Protein AF-U2Z6A3-F1 (afdb_monomer_lite)

Structure (mmCIF, N/CA/C/O backbone):
data_AF-U2Z6A3-F1
#
_entry.id   AF-U2Z6A3-F1
#
loop_
_atom_site.group_PDB
_atom_site.id
_atom_site.type_symbol
_atom_site.label_atom_id
_atom_site.label_alt_id
_atom_site.label_comp_id
_atom_site.label_asym_id
_atom_site.label_entity_id
_atom_site.label_seq_id
_atom_site.pdbx_PDB_ins_code
_atom_site.Cartn_x
_atom_site.Cartn_y
_atom_site.Cartn_z
_atom_site.occupancy
_atom_site.B_iso_or_equiv
_atom_site.auth_seq_id
_atom_site.auth_comp_id
_atom_site.auth_asym_id
_atom_site.auth_a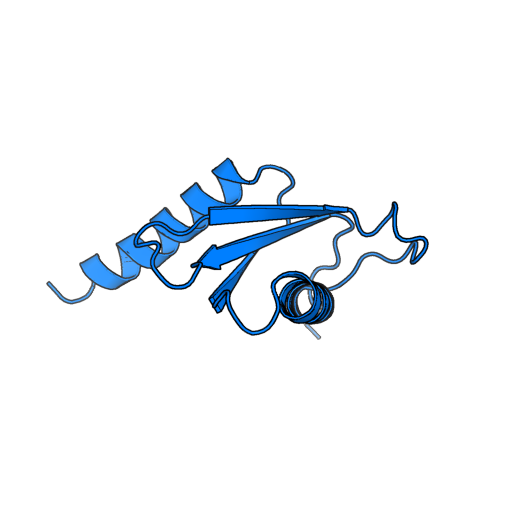tom_id
_atom_site.pdbx_PDB_model_num
ATOM 1 N N . MET A 1 1 ? 6.300 19.271 -18.610 1.00 41.22 1 MET A N 1
ATOM 2 C CA . MET A 1 1 ? 5.610 17.986 -18.382 1.00 41.22 1 MET A CA 1
ATOM 3 C C . MET A 1 1 ? 6.305 17.334 -17.200 1.00 41.22 1 MET A C 1
ATOM 5 O O . MET A 1 1 ? 7.459 16.963 -17.354 1.00 41.22 1 MET A O 1
ATOM 9 N N . LEU A 1 2 ? 5.689 17.315 -16.013 1.00 52.78 2 LEU A N 1
ATOM 10 C CA . LEU A 1 2 ? 6.167 16.443 -14.937 1.00 52.78 2 LEU A CA 1
ATOM 11 C C . LEU A 1 2 ? 5.720 15.040 -15.349 1.00 52.78 2 LEU A C 1
ATOM 13 O O . LEU A 1 2 ? 4.520 14.792 -15.393 1.00 52.78 2 LEU A O 1
ATOM 17 N N . MET A 1 3 ? 6.646 14.183 -15.771 1.00 56.44 3 MET A N 1
ATOM 18 C CA . MET A 1 3 ? 6.322 12.764 -15.888 1.00 56.44 3 MET A CA 1
ATOM 19 C C . MET A 1 3 ? 6.114 12.230 -14.474 1.00 56.44 3 MET A C 1
ATOM 21 O O . MET A 1 3 ? 6.942 12.497 -13.599 1.00 56.44 3 MET A O 1
ATOM 25 N N . ASP A 1 4 ? 5.006 11.527 -14.248 1.00 65.50 4 ASP A N 1
ATOM 26 C CA . ASP A 1 4 ? 4.810 10.787 -13.010 1.00 65.50 4 ASP A CA 1
ATOM 27 C C . ASP A 1 4 ? 5.974 9.800 -12.854 1.00 65.50 4 ASP A C 1
ATOM 29 O O . ASP A 1 4 ? 6.325 9.108 -13.815 1.00 65.50 4 ASP A O 1
ATOM 33 N N . PRO A 1 5 ? 6.635 9.766 -11.689 1.00 70.69 5 PRO A N 1
ATOM 34 C CA . PRO A 1 5 ? 7.776 8.895 -11.507 1.00 70.69 5 PRO A CA 1
ATOM 35 C C . PRO A 1 5 ? 7.301 7.438 -11.566 1.00 70.69 5 PRO A C 1
ATOM 37 O O . PRO A 1 5 ? 6.349 7.042 -10.889 1.00 70.69 5 PRO A O 1
ATOM 40 N N . ILE A 1 6 ? 7.964 6.665 -12.421 1.00 79.44 6 ILE A N 1
ATOM 41 C CA . ILE A 1 6 ? 7.659 5.266 -12.701 1.00 79.44 6 ILE A CA 1
ATOM 42 C C . ILE A 1 6 ? 8.583 4.373 -11.875 1.00 79.44 6 ILE A C 1
ATOM 44 O O . ILE A 1 6 ? 9.795 4.583 -11.822 1.00 79.44 6 ILE A O 1
ATOM 48 N N . PHE A 1 7 ? 8.008 3.378 -11.204 1.00 82.31 7 PHE A N 1
ATOM 49 C CA . PHE A 1 7 ? 8.755 2.465 -10.344 1.00 82.31 7 PHE A CA 1
ATOM 50 C C . PHE A 1 7 ? 8.328 1.024 -10.579 1.00 82.31 7 PHE A C 1
ATOM 52 O O . PHE A 1 7 ? 7.202 0.722 -10.962 1.00 82.31 7 PHE A O 1
ATOM 59 N N . THR A 1 8 ? 9.259 0.112 -10.329 1.00 84.25 8 THR A N 1
ATOM 60 C CA . THR A 1 8 ? 9.021 -1.335 -10.425 1.00 84.25 8 THR A CA 1
ATOM 61 C C . THR A 1 8 ? 8.372 -1.918 -9.170 1.00 84.25 8 THR A C 1
ATOM 63 O O . THR A 1 8 ? 7.821 -3.016 -9.208 1.00 84.25 8 THR A O 1
ATOM 66 N N . HIS A 1 9 ? 8.420 -1.175 -8.066 1.00 87.62 9 HIS A N 1
ATOM 67 C CA . HIS A 1 9 ? 7.889 -1.551 -6.763 1.00 87.62 9 HIS A CA 1
ATOM 68 C C . HIS A 1 9 ? 6.978 -0.448 -6.274 1.00 87.62 9 HIS A C 1
ATOM 70 O O . HIS A 1 9 ? 7.372 0.719 -6.276 1.00 87.62 9 HIS A O 1
ATOM 76 N N . TRP A 1 10 ? 5.808 -0.835 -5.791 1.00 91.25 10 TRP A N 1
ATOM 77 C CA . TRP A 1 10 ? 4.939 0.072 -5.064 1.00 91.25 10 TRP A CA 1
ATOM 78 C C . TRP A 1 10 ? 4.452 -0.600 -3.801 1.00 91.25 10 TRP A C 1
ATOM 80 O O . TRP A 1 10 ? 4.162 -1.793 -3.788 1.00 91.25 10 TRP A O 1
ATOM 90 N N . THR A 1 11 ? 4.330 0.193 -2.751 1.00 92.69 11 THR A N 1
ATOM 91 C CA . THR A 1 11 ? 3.715 -0.216 -1.500 1.00 92.69 11 THR A CA 1
ATOM 92 C C . THR A 1 11 ? 2.420 0.548 -1.320 1.00 92.69 11 THR A C 1
ATOM 94 O O . THR A 1 11 ? 2.425 1.777 -1.302 1.00 92.69 11 THR A O 1
ATOM 97 N N . ALA A 1 12 ? 1.311 -0.167 -1.185 1.00 92.56 12 ALA A N 1
ATOM 98 C CA . ALA A 1 12 ? 0.025 0.403 -0.825 1.00 92.56 12 ALA A CA 1
ATOM 99 C C . ALA A 1 12 ? -0.146 0.434 0.683 1.00 92.56 12 ALA A C 1
ATOM 101 O O . ALA A 1 12 ? -0.017 -0.598 1.333 1.00 92.56 12 ALA A O 1
ATOM 102 N N . VAL A 1 13 ? -0.529 1.595 1.202 1.00 92.88 13 VAL A N 1
ATOM 103 C CA . VAL A 1 13 ? -1.063 1.756 2.549 1.00 92.88 13 VAL A CA 1
ATOM 104 C C . VAL A 1 13 ? -2.581 1.736 2.453 1.00 92.88 13 VAL A C 1
ATOM 106 O O . VAL A 1 13 ? -3.181 2.506 1.698 1.00 92.88 13 VAL A O 1
ATOM 109 N N . TYR A 1 14 ? -3.213 0.848 3.204 1.00 91.62 14 TYR A N 1
ATOM 110 C CA . TYR A 1 14 ? -4.654 0.653 3.187 1.00 91.62 14 TYR A CA 1
ATOM 111 C C . TYR A 1 14 ? -5.184 0.369 4.587 1.00 91.62 14 TYR A C 1
ATOM 113 O O . TYR A 1 14 ? -4.437 0.023 5.500 1.00 91.62 14 TYR A O 1
ATOM 121 N N . ARG A 1 15 ? -6.492 0.527 4.757 1.00 89.94 15 ARG A N 1
ATOM 122 C CA . ARG A 1 15 ? -7.195 0.184 5.989 1.00 89.94 15 ARG A CA 1
ATOM 123 C C . ARG A 1 15 ? -8.273 -0.845 5.689 1.00 89.94 15 ARG A C 1
ATOM 125 O O . ARG A 1 15 ? -9.128 -0.622 4.832 1.00 89.94 15 ARG A O 1
ATOM 132 N N . SER A 1 16 ? -8.237 -1.960 6.404 1.00 86.31 16 SER A N 1
ATOM 133 C CA . SER A 1 16 ? -9.277 -2.984 6.342 1.00 86.31 16 SER A CA 1
ATOM 134 C C . SER A 1 16 ? -10.523 -2.538 7.118 1.00 86.31 16 SER A C 1
ATOM 136 O O . SER A 1 16 ? -10.417 -1.811 8.109 1.00 86.31 16 SER A O 1
ATOM 138 N N . PRO A 1 17 ? -11.724 -2.986 6.725 1.00 81.31 17 PRO A N 1
ATOM 139 C CA . PRO A 1 17 ? -12.942 -2.629 7.428 1.00 81.31 17 PRO A CA 1
ATOM 140 C C . PRO A 1 17 ? -12.963 -3.364 8.774 1.00 81.31 17 PRO A C 1
ATOM 142 O O . PRO A 1 17 ? -12.955 -4.592 8.817 1.00 81.31 17 PRO A O 1
ATOM 145 N N . GLY A 1 18 ? -12.986 -2.606 9.871 1.00 80.69 18 GLY A N 1
ATOM 146 C CA . GLY A 1 18 ? -12.897 -3.146 11.232 1.00 80.69 18 GLY A CA 1
ATOM 147 C C . GLY A 1 18 ? -11.495 -3.103 11.844 1.00 80.69 18 GLY A C 1
ATOM 148 O O . GLY A 1 18 ? -11.360 -3.431 13.019 1.00 80.69 18 GLY A O 1
ATOM 149 N N . GLU A 1 19 ? -10.482 -2.654 11.097 1.00 82.25 19 GLU A N 1
ATOM 150 C CA . GLU A 1 19 ? -9.162 -2.333 11.644 1.00 82.25 19 GLU A CA 1
ATOM 151 C C . GLU A 1 19 ? -9.012 -0.818 11.818 1.00 82.25 19 GLU A C 1
ATOM 153 O O . GLU A 1 19 ? -9.337 -0.034 10.922 1.00 82.25 19 GLU A O 1
ATOM 158 N N . ASP A 1 20 ? -8.535 -0.402 12.991 1.00 79.19 20 ASP A N 1
ATOM 159 C CA . ASP A 1 20 ? -8.253 1.009 13.275 1.00 79.19 20 ASP A CA 1
ATOM 160 C C . ASP A 1 20 ? -6.901 1.430 12.671 1.00 79.19 20 ASP A C 1
ATOM 162 O O . ASP A 1 20 ? -6.766 2.499 12.053 1.00 79.19 20 ASP A O 1
ATOM 166 N N . GLU A 1 21 ? -5.918 0.528 12.750 1.00 82.62 21 GLU A N 1
ATOM 167 C CA . GLU A 1 21 ? -4.573 0.759 12.241 1.00 82.62 21 GLU A CA 1
ATOM 168 C C . GLU A 1 21 ? -4.474 0.540 10.722 1.00 82.62 21 GLU A C 1
ATOM 170 O O . GLU A 1 21 ? -4.956 -0.465 10.194 1.00 82.62 21 GLU A O 1
ATOM 175 N N . PRO A 1 22 ? -3.833 1.472 9.989 1.00 88.00 22 PRO A N 1
ATOM 176 C CA . PRO A 1 22 ? -3.489 1.252 8.595 1.00 88.00 22 PRO A CA 1
ATOM 177 C C . PRO A 1 22 ? -2.390 0.193 8.488 1.00 88.00 22 PRO A C 1
ATOM 179 O O . PRO A 1 22 ? -1.440 0.177 9.273 1.00 88.00 22 PRO A O 1
ATOM 182 N N . THR A 1 23 ? -2.495 -0.640 7.463 1.00 90.00 23 THR A N 1
ATOM 183 C CA . THR A 1 23 ? -1.516 -1.663 7.105 1.00 90.00 23 THR A CA 1
ATOM 184 C C . THR A 1 23 ? -0.928 -1.369 5.726 1.00 90.00 23 THR A C 1
ATOM 186 O O . THR A 1 23 ? -1.447 -0.533 4.979 1.00 90.00 23 THR A O 1
ATOM 189 N N . ALA A 1 24 ? 0.185 -2.016 5.390 1.00 91.81 24 ALA A N 1
ATOM 190 C CA . ALA A 1 24 ? 0.858 -1.831 4.116 1.00 91.81 24 ALA A CA 1
ATOM 191 C C . ALA A 1 24 ? 1.171 -3.153 3.425 1.00 91.81 24 ALA A C 1
ATOM 193 O O . ALA A 1 24 ? 1.489 -4.158 4.057 1.00 91.81 24 ALA A O 1
ATOM 194 N N . THR A 1 25 ? 1.092 -3.146 2.098 1.00 90.50 25 THR A N 1
ATOM 195 C CA . THR A 1 25 ? 1.457 -4.289 1.264 1.00 90.50 25 THR A CA 1
ATOM 196 C C . THR A 1 25 ? 2.254 -3.838 0.051 1.00 90.50 25 THR A C 1
ATOM 198 O O . THR A 1 25 ? 1.905 -2.856 -0.605 1.00 90.50 25 THR A O 1
ATOM 201 N N . THR A 1 26 ? 3.336 -4.555 -0.237 1.00 90.81 26 THR A N 1
ATOM 202 C CA . THR A 1 26 ? 4.233 -4.271 -1.357 1.00 90.81 26 THR A CA 1
ATOM 203 C C . THR A 1 26 ? 3.904 -5.184 -2.530 1.00 90.81 26 THR A C 1
ATOM 205 O O . THR A 1 26 ? 3.814 -6.399 -2.364 1.00 90.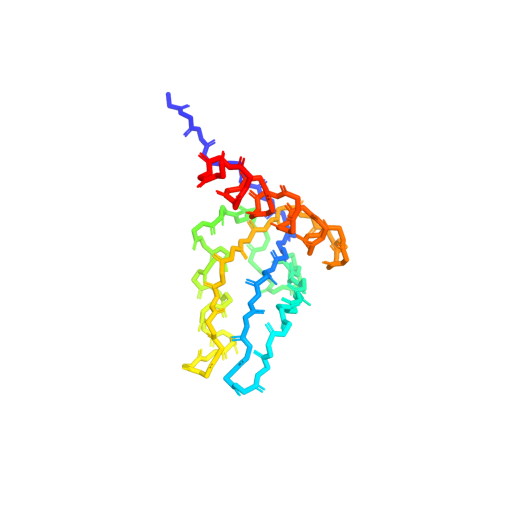81 26 THR A O 1
ATOM 208 N N . ALA A 1 27 ? 3.791 -4.609 -3.725 1.00 87.19 27 ALA A N 1
ATOM 209 C CA . ALA A 1 27 ? 3.714 -5.343 -4.981 1.00 87.19 27 ALA A CA 1
ATOM 210 C C . ALA A 1 27 ? 4.954 -5.059 -5.839 1.00 87.19 27 ALA A C 1
ATOM 212 O O . ALA A 1 27 ? 5.366 -3.906 -6.015 1.00 87.19 27 ALA A O 1
ATOM 213 N N . ASP A 1 28 ? 5.544 -6.129 -6.374 1.00 85.19 28 ASP A N 1
ATOM 214 C CA . ASP A 1 28 ? 6.592 -6.074 -7.392 1.00 85.19 28 ASP A CA 1
ATOM 215 C C . ASP A 1 28 ? 5.939 -6.281 -8.762 1.00 85.19 28 ASP A C 1
ATOM 217 O O . ASP A 1 28 ? 5.408 -7.350 -9.058 1.00 85.19 28 ASP A O 1
ATOM 221 N N . PHE A 1 29 ? 5.964 -5.246 -9.596 1.00 80.00 29 PHE A N 1
ATOM 222 C CA . PHE A 1 29 ? 5.355 -5.277 -10.927 1.00 80.00 29 PHE A CA 1
ATOM 223 C C . PHE A 1 29 ? 6.275 -5.931 -11.969 1.00 80.00 29 PHE A C 1
ATOM 225 O O . PHE A 1 29 ? 5.832 -6.240 -13.073 1.00 80.00 29 PHE A O 1
ATOM 232 N N . ARG A 1 30 ? 7.545 -6.209 -11.627 1.00 77.06 30 ARG A N 1
ATOM 233 C CA . ARG A 1 30 ? 8.461 -6.953 -12.512 1.00 77.06 30 ARG A CA 1
ATOM 234 C C . ARG A 1 30 ? 8.088 -8.425 -12.583 1.00 77.06 30 ARG A C 1
ATOM 236 O O . ARG A 1 30 ? 8.266 -9.036 -13.630 1.00 77.06 30 ARG A O 1
ATOM 243 N N . ASP A 1 31 ? 7.594 -8.981 -11.477 1.00 64.31 31 ASP A N 1
ATOM 244 C CA . ASP A 1 31 ? 7.239 -10.400 -11.370 1.00 64.31 31 ASP A CA 1
ATOM 245 C C . ASP A 1 31 ? 5.923 -10.725 -12.096 1.00 64.31 31 ASP A C 1
ATOM 247 O O . ASP A 1 31 ? 5.748 -11.813 -12.634 1.00 64.31 31 ASP A O 1
ATOM 251 N N . MET A 1 32 ? 5.030 -9.738 -12.228 1.00 64.06 32 MET A N 1
ATOM 252 C CA . MET A 1 32 ? 3.731 -9.892 -12.898 1.00 64.06 32 MET A CA 1
ATOM 253 C C . MET A 1 32 ? 3.814 -9.945 -14.434 1.00 64.06 32 MET A C 1
ATOM 255 O O . MET A 1 32 ? 2.787 -9.957 -15.109 1.00 64.06 32 MET A O 1
ATOM 259 N N . GLY A 1 33 ? 5.021 -9.983 -15.006 1.00 55.56 33 GLY A N 1
ATOM 260 C CA . GLY A 1 33 ? 5.238 -10.094 -16.450 1.00 55.56 33 GLY A CA 1
ATOM 261 C C . GLY A 1 33 ? 5.012 -8.803 -17.238 1.00 55.56 33 GLY A C 1
ATOM 262 O O . GLY A 1 33 ? 5.229 -8.804 -18.447 1.00 55.56 33 GLY A O 1
ATOM 263 N N . GLU A 1 34 ? 4.630 -7.700 -16.583 1.00 55.91 34 GLU A N 1
ATOM 264 C CA . GLU A 1 34 ? 4.429 -6.414 -17.260 1.00 55.91 34 GLU A CA 1
ATOM 265 C C . GLU A 1 34 ? 5.741 -5.721 -17.625 1.00 55.91 34 GLU A C 1
ATOM 267 O O . GLU A 1 34 ? 5.736 -4.933 -18.559 1.00 55.91 34 GLU A O 1
ATOM 272 N N . GLY A 1 35 ? 6.871 -6.025 -16.970 1.00 55.62 35 GLY A N 1
ATOM 273 C CA . GLY A 1 35 ? 8.203 -5.511 -17.338 1.00 55.62 35 GLY A CA 1
ATOM 274 C C . GLY A 1 35 ? 8.372 -3.982 -17.290 1.00 55.62 35 GLY A C 1
ATOM 275 O O . GLY A 1 35 ? 9.501 -3.491 -17.316 1.00 55.62 35 GLY A O 1
ATOM 276 N N . ASP A 1 36 ? 7.281 -3.237 -17.168 1.00 65.12 36 ASP A N 1
ATOM 277 C CA . ASP A 1 36 ? 7.215 -1.801 -17.313 1.00 65.12 36 ASP A CA 1
ATOM 278 C C . ASP A 1 36 ? 7.118 -1.185 -15.924 1.00 65.12 36 ASP A C 1
ATOM 280 O O . ASP A 1 36 ? 6.338 -1.595 -15.063 1.00 65.12 36 ASP A O 1
ATOM 284 N N . GLN A 1 37 ? 7.995 -0.226 -15.671 1.00 75.19 37 GLN A N 1
ATOM 285 C CA . GLN A 1 37 ? 7.916 0.597 -14.480 1.00 75.19 37 GLN A CA 1
ATOM 286 C C . GLN A 1 37 ? 6.536 1.263 -14.486 1.00 75.19 37 GLN A C 1
ATOM 288 O O . GLN A 1 37 ? 6.218 2.010 -15.406 1.00 75.19 37 GLN A O 1
ATOM 293 N N . VAL A 1 38 ? 5.714 0.991 -13.477 1.00 84.50 38 VAL A N 1
ATOM 294 C CA . VAL A 1 38 ? 4.352 1.523 -13.433 1.00 84.50 38 VAL A CA 1
ATOM 295 C C . VAL A 1 38 ? 4.340 2.850 -12.687 1.00 84.50 38 VAL A C 1
ATOM 297 O O . VAL A 1 38 ? 5.100 3.056 -11.735 1.00 84.50 38 VAL A O 1
ATOM 300 N N . ASP A 1 39 ? 3.480 3.765 -13.115 1.00 86.31 39 ASP A N 1
ATOM 301 C CA . ASP A 1 39 ? 3.223 5.007 -12.396 1.00 86.31 39 ASP A CA 1
ATOM 302 C C . ASP A 1 39 ? 2.302 4.778 -11.179 1.00 86.31 39 ASP A C 1
ATOM 304 O O . ASP A 1 39 ? 1.661 3.732 -11.014 1.00 86.31 39 ASP A O 1
ATOM 308 N N . ALA A 1 40 ? 2.195 5.792 -10.318 1.00 85.56 40 ALA A N 1
ATOM 309 C CA . ALA A 1 40 ? 1.387 5.720 -9.102 1.00 85.56 40 ALA A CA 1
ATOM 310 C C . ALA A 1 40 ? -0.101 5.429 -9.375 1.00 85.56 40 ALA A C 1
ATOM 312 O O . ALA A 1 40 ? -0.786 4.846 -8.531 1.00 85.56 40 ALA A O 1
ATOM 313 N N . ARG A 1 41 ? -0.642 5.854 -10.524 1.00 85.62 41 ARG A N 1
ATOM 314 C CA . ARG A 1 41 ? -2.052 5.650 -10.880 1.00 85.62 41 ARG A CA 1
ATOM 315 C C . ARG A 1 41 ? -2.297 4.199 -11.277 1.00 85.62 41 ARG A C 1
ATOM 317 O O . ARG A 1 41 ? -3.285 3.626 -10.812 1.00 85.62 41 ARG A O 1
ATOM 324 N N . ALA A 1 42 ? -1.412 3.614 -12.078 1.00 86.75 42 ALA A N 1
ATOM 325 C CA . ALA A 1 42 ? -1.444 2.193 -12.412 1.00 86.75 42 ALA A CA 1
ATOM 326 C C . ALA A 1 42 ? -1.308 1.324 -11.150 1.00 86.75 42 ALA A C 1
ATOM 328 O O . ALA A 1 42 ? -2.152 0.457 -10.907 1.00 86.75 42 ALA A O 1
ATOM 329 N N . ALA A 1 43 ? -0.354 1.646 -10.268 1.00 88.31 43 ALA A N 1
ATOM 330 C CA . ALA A 1 43 ? -0.198 0.964 -8.985 1.00 88.31 43 ALA A CA 1
ATOM 331 C C . ALA A 1 43 ? -1.473 1.047 -8.124 1.00 88.31 43 ALA A C 1
ATOM 333 O O . ALA A 1 43 ? -1.976 0.028 -7.650 1.00 88.31 43 ALA A O 1
ATOM 334 N N . LYS A 1 44 ? -2.068 2.241 -7.970 1.00 89.75 44 LYS A N 1
ATOM 335 C CA . LYS A 1 44 ? -3.339 2.414 -7.239 1.00 89.75 44 LYS A CA 1
ATOM 336 C C . LYS A 1 44 ? -4.473 1.576 -7.832 1.00 89.75 44 LYS A C 1
ATOM 338 O O . LYS A 1 44 ? -5.270 1.023 -7.077 1.00 89.75 44 LYS A O 1
ATOM 343 N N . ALA A 1 45 ? -4.581 1.497 -9.158 1.00 89.00 45 ALA A N 1
ATOM 344 C CA . ALA A 1 45 ? -5.607 0.694 -9.822 1.00 89.00 45 ALA A CA 1
ATOM 345 C C . ALA A 1 45 ? -5.416 -0.807 -9.553 1.00 89.00 45 ALA A C 1
ATOM 347 O O . ALA A 1 45 ? -6.387 -1.501 -9.236 1.00 89.00 45 ALA A O 1
ATOM 348 N N . HIS A 1 46 ? -4.168 -1.279 -9.596 1.00 88.25 46 HIS A N 1
ATOM 349 C CA . HIS A 1 46 ? -3.818 -2.647 -9.236 1.00 88.25 46 HIS A CA 1
ATOM 350 C C . HIS A 1 46 ? -4.208 -2.952 -7.783 1.00 88.25 46 HIS A C 1
ATOM 352 O O . HIS A 1 46 ? -4.996 -3.863 -7.534 1.00 88.25 46 HIS A O 1
ATOM 358 N N . PHE A 1 47 ? -3.772 -2.131 -6.823 1.00 89.31 47 PHE A N 1
ATOM 359 C CA . PHE A 1 47 ? -4.088 -2.348 -5.409 1.00 89.31 47 PHE A CA 1
ATOM 360 C C . PHE A 1 47 ? -5.578 -2.254 -5.099 1.00 89.31 47 PHE A C 1
ATOM 362 O O . PHE A 1 47 ? -6.079 -3.070 -4.339 1.00 89.31 47 PHE A O 1
ATOM 369 N N . ARG 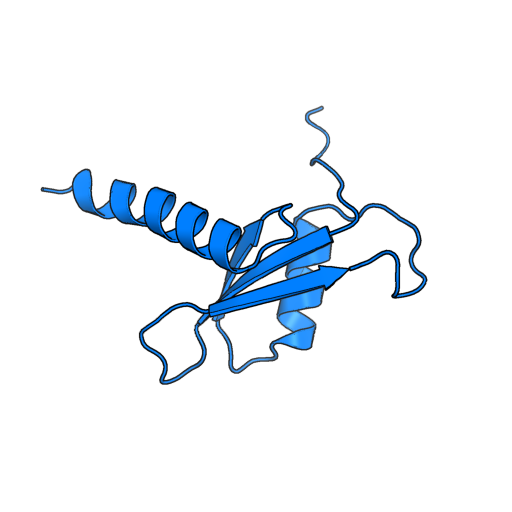A 1 48 ? -6.327 -1.335 -5.720 1.00 88.25 48 ARG A N 1
ATOM 370 C CA . ARG A 1 48 ? -7.797 -1.307 -5.587 1.00 88.25 48 ARG A CA 1
ATOM 371 C C . ARG A 1 48 ? -8.455 -2.597 -6.064 1.00 88.25 48 ARG A C 1
ATOM 373 O O . ARG A 1 48 ? -9.484 -2.992 -5.526 1.00 88.25 48 ARG A O 1
ATOM 380 N N . THR A 1 49 ? -7.878 -3.230 -7.079 1.00 87.88 49 THR A N 1
ATOM 381 C CA . THR A 1 49 ? -8.376 -4.503 -7.599 1.00 87.88 49 THR A CA 1
ATOM 382 C C . THR A 1 49 ? -8.030 -5.648 -6.646 1.00 87.88 49 THR A C 1
ATOM 384 O O . THR A 1 49 ? -8.911 -6.435 -6.315 1.00 87.88 49 THR A O 1
ATOM 387 N N . VAL A 1 50 ? -6.787 -5.704 -6.152 1.00 87.12 50 VAL A N 1
ATOM 388 C CA . VAL A 1 50 ? -6.292 -6.766 -5.254 1.00 87.12 50 VAL A CA 1
ATOM 389 C C . VAL A 1 50 ? -6.917 -6.701 -3.859 1.00 87.12 50 VAL A C 1
ATOM 391 O O . VAL A 1 50 ? -7.354 -7.719 -3.333 1.00 87.12 50 VAL A O 1
ATOM 394 N N . LEU A 1 51 ? -6.994 -5.508 -3.267 1.00 85.69 51 LEU A N 1
ATOM 395 C CA . LEU A 1 51 ? -7.577 -5.279 -1.941 1.00 85.69 51 LEU A CA 1
ATOM 396 C C . LEU A 1 51 ? -9.105 -5.461 -1.929 1.00 85.69 51 LEU A C 1
ATOM 398 O O . LEU A 1 51 ? -9.714 -5.669 -0.877 1.00 85.69 51 LEU A O 1
ATOM 402 N N . GLY A 1 52 ? -9.737 -5.402 -3.104 1.00 81.75 52 GLY A N 1
ATOM 403 C CA . GLY A 1 52 ? -11.178 -5.540 -3.265 1.00 81.75 52 GLY A CA 1
ATOM 404 C C . GLY A 1 52 ? -11.973 -4.401 -2.617 1.00 81.75 52 GLY A C 1
ATOM 405 O O . GLY A 1 52 ? -11.443 -3.370 -2.217 1.00 81.75 52 GLY A O 1
ATOM 406 N N . ARG A 1 53 ? -13.296 -4.577 -2.516 1.00 76.69 53 ARG A N 1
ATOM 407 C CA . ARG A 1 53 ? -14.215 -3.560 -1.959 1.00 76.69 53 ARG A CA 1
ATOM 408 C C . ARG A 1 53 ? -14.174 -3.435 -0.432 1.00 76.69 53 ARG A C 1
ATOM 410 O O . ARG A 1 53 ? -14.858 -2.572 0.105 1.00 76.69 53 ARG A O 1
ATOM 417 N N . GLY A 1 54 ? -13.452 -4.323 0.250 1.00 78.38 54 GLY A N 1
ATOM 418 C CA . GLY A 1 54 ? -13.374 -4.332 1.708 1.00 78.38 54 GLY A CA 1
ATOM 419 C C . GLY A 1 54 ? -12.384 -3.302 2.234 1.00 78.38 54 GLY A C 1
ATOM 420 O O . GLY A 1 54 ? -12.716 -2.554 3.145 1.00 78.38 54 GLY A O 1
ATOM 421 N N . ALA A 1 55 ? -11.191 -3.243 1.649 1.00 86.62 55 ALA A N 1
ATOM 422 C CA . ALA A 1 55 ? -10.125 -2.374 2.123 1.00 86.62 55 ALA A CA 1
ATOM 423 C C . ALA A 1 55 ? -10.153 -0.998 1.439 1.00 86.62 55 ALA A C 1
ATOM 425 O O . ALA A 1 55 ? -10.241 -0.873 0.216 1.00 86.62 55 ALA A O 1
ATOM 426 N N . GLU A 1 56 ? -10.039 0.049 2.250 1.00 89.31 56 GLU A N 1
ATOM 427 C CA . GLU A 1 56 ? -9.872 1.419 1.787 1.00 89.31 56 GLU A CA 1
ATOM 428 C C . GLU A 1 56 ? -8.395 1.664 1.474 1.00 89.31 56 GLU A C 1
ATOM 430 O O . GLU A 1 56 ? -7.552 1.723 2.369 1.00 89.31 56 GLU A O 1
ATOM 435 N N . LEU A 1 57 ? -8.066 1.809 0.189 1.00 90.88 57 LEU A N 1
ATOM 436 C CA . LEU A 1 57 ? -6.730 2.224 -0.230 1.00 90.88 57 LEU A CA 1
ATOM 437 C C . LEU A 1 57 ? -6.516 3.704 0.114 1.00 90.88 57 LEU A C 1
ATOM 439 O O . LEU A 1 57 ? -7.164 4.570 -0.480 1.00 90.88 57 LEU A O 1
ATOM 443 N N . LEU A 1 58 ? -5.573 3.980 1.015 1.00 90.56 58 LEU A N 1
ATOM 444 C CA . LEU A 1 58 ? -5.267 5.322 1.508 1.00 90.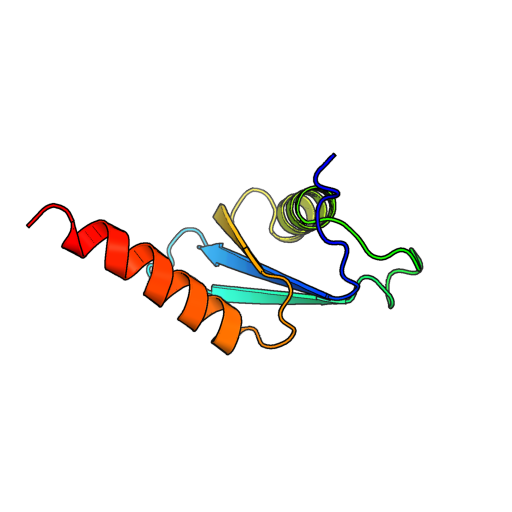56 58 LEU A CA 1
ATOM 445 C C . LEU A 1 58 ? -4.259 6.018 0.588 1.00 90.56 58 LEU A C 1
ATOM 447 O O . LEU A 1 58 ? -4.562 7.050 -0.010 1.00 90.56 58 LEU A O 1
ATOM 451 N N . GLU A 1 59 ? -3.071 5.432 0.430 1.00 90.44 59 GLU A N 1
ATOM 452 C CA . GLU A 1 59 ? -1.983 6.001 -0.371 1.00 90.44 59 GLU A CA 1
ATOM 453 C C . GLU A 1 59 ? -1.061 4.904 -0.929 1.00 90.44 59 GLU A C 1
ATOM 455 O O . GLU A 1 59 ? -1.122 3.755 -0.499 1.00 90.44 59 GLU A O 1
ATOM 460 N N . VAL A 1 60 ? -0.226 5.239 -1.917 1.00 91.50 60 VAL A N 1
ATOM 461 C CA . VAL A 1 60 ? 0.829 4.343 -2.418 1.00 91.50 60 VAL A CA 1
ATOM 462 C C . VAL A 1 60 ? 2.161 5.077 -2.425 1.00 91.50 60 VAL A C 1
ATOM 464 O O . VAL A 1 60 ? 2.207 6.263 -2.756 1.00 91.50 60 VAL A O 1
ATOM 467 N N . TYR A 1 61 ? 3.233 4.360 -2.113 1.00 90.00 61 TYR A N 1
ATOM 468 C CA . TYR A 1 61 ? 4.590 4.887 -2.044 1.00 90.00 61 TYR A CA 1
ATOM 469 C C . TYR A 1 61 ? 5.543 4.029 -2.879 1.00 90.00 61 TYR A C 1
ATOM 471 O O . TYR A 1 61 ? 5.408 2.803 -2.884 1.00 90.00 61 TYR A O 1
ATOM 479 N N . PRO A 1 62 ? 6.535 4.633 -3.550 1.00 88.25 62 PRO A N 1
ATOM 480 C CA . PRO A 1 62 ? 7.518 3.917 -4.359 1.00 88.25 62 PRO A CA 1
ATOM 481 C C . PRO A 1 62 ? 8.658 3.336 -3.505 1.00 88.25 62 PRO A C 1
ATOM 483 O O . PRO A 1 62 ? 9.837 3.462 -3.830 1.00 88.25 62 PRO A O 1
ATOM 486 N N . VAL A 1 63 ? 8.309 2.736 -2.370 1.00 88.00 63 VAL A N 1
ATOM 487 C CA . VAL A 1 63 ? 9.247 2.092 -1.447 1.00 88.00 63 VAL A CA 1
ATOM 488 C C . VAL A 1 63 ? 9.008 0.591 -1.465 1.00 88.00 63 VAL A C 1
ATOM 490 O O . VAL A 1 63 ? 7.908 0.134 -1.778 1.00 88.00 63 VAL A O 1
ATOM 493 N N . ARG A 1 64 ? 10.038 -0.196 -1.151 1.00 85.62 64 ARG A N 1
ATOM 494 C CA . ARG A 1 64 ? 9.910 -1.661 -1.052 1.00 85.62 64 ARG A CA 1
ATOM 495 C C . ARG A 1 64 ? 9.452 -2.117 0.324 1.00 85.62 64 ARG A C 1
ATOM 497 O O . ARG A 1 64 ? 8.854 -3.183 0.439 1.00 85.62 64 ARG A O 1
ATOM 504 N N . ASN A 1 65 ? 9.785 -1.340 1.350 1.00 87.88 65 ASN A N 1
ATOM 505 C CA . ASN A 1 65 ? 9.542 -1.715 2.727 1.00 87.88 65 ASN A CA 1
ATOM 506 C C . ASN A 1 65 ? 8.149 -1.228 3.172 1.00 87.88 65 ASN A C 1
ATOM 508 O O . ASN A 1 65 ? 7.913 -0.016 3.146 1.00 87.88 65 ASN A O 1
ATOM 512 N N . PRO A 1 66 ? 7.230 -2.126 3.574 1.00 89.06 66 PRO A N 1
ATOM 513 C CA . PRO A 1 66 ? 5.908 -1.734 4.053 1.00 89.06 66 PRO A CA 1
ATOM 514 C C . PRO A 1 66 ? 5.960 -0.861 5.308 1.00 89.06 66 PRO A C 1
ATOM 516 O O . PRO A 1 66 ? 5.202 0.104 5.400 1.00 89.06 66 PRO A O 1
ATOM 519 N N . ASP A 1 67 ? 6.891 -1.132 6.224 1.00 90.19 67 ASP A N 1
ATOM 520 C CA . ASP A 1 67 ? 7.087 -0.315 7.422 1.00 90.19 67 ASP A CA 1
ATOM 521 C C . ASP A 1 67 ? 7.474 1.125 7.067 1.00 90.19 67 ASP A C 1
ATOM 523 O O . ASP A 1 67 ? 6.858 2.066 7.557 1.00 90.19 67 ASP A O 1
ATOM 527 N N . GLU A 1 68 ? 8.397 1.312 6.119 1.00 90.56 68 GLU A N 1
ATOM 528 C CA . GLU A 1 68 ? 8.815 2.645 5.661 1.00 90.56 68 GLU A CA 1
ATOM 529 C C . GLU A 1 68 ? 7.647 3.425 5.030 1.00 90.56 68 GLU A C 1
ATOM 531 O O . GLU A 1 68 ? 7.506 4.634 5.238 1.00 90.56 68 GLU A O 1
ATOM 536 N N . ALA A 1 69 ? 6.764 2.739 4.294 1.00 89.94 69 ALA A N 1
ATOM 537 C CA . ALA A 1 69 ? 5.558 3.347 3.737 1.00 89.94 69 ALA A CA 1
ATOM 538 C C . ALA A 1 69 ? 4.572 3.774 4.833 1.00 89.94 69 ALA A C 1
ATOM 540 O O . ALA A 1 69 ? 3.995 4.860 4.752 1.00 89.94 69 ALA A O 1
ATOM 541 N N . LEU A 1 70 ? 4.391 2.948 5.869 1.00 90.38 70 LEU A N 1
ATOM 542 C CA . LEU A 1 70 ?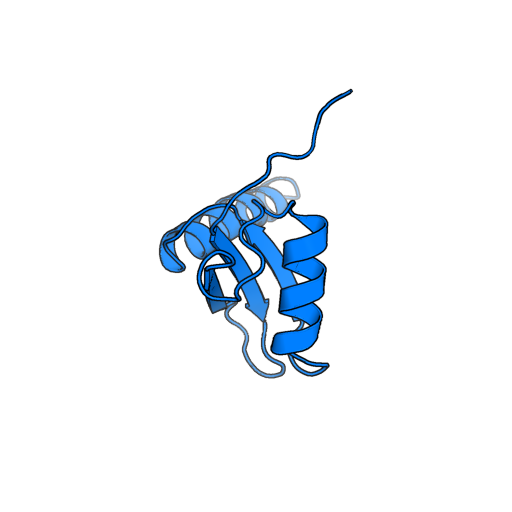 3.547 3.275 7.018 1.00 90.38 70 LEU A CA 1
ATOM 543 C C . LEU A 1 70 ? 4.119 4.431 7.829 1.00 90.38 70 LEU A C 1
ATOM 545 O O . LEU A 1 70 ? 3.369 5.331 8.201 1.00 90.38 70 LEU A O 1
ATOM 549 N N . GLU A 1 71 ? 5.425 4.443 8.083 1.00 89.62 71 GLU A N 1
ATOM 550 C CA . GLU A 1 71 ? 6.107 5.546 8.760 1.00 89.62 71 GLU A CA 1
ATOM 551 C C . GLU A 1 71 ? 5.966 6.846 7.968 1.00 89.62 71 GLU A C 1
ATOM 553 O O . GLU A 1 71 ? 5.602 7.877 8.534 1.00 89.62 71 GLU A O 1
ATOM 558 N N . THR A 1 72 ? 6.151 6.793 6.646 1.00 88.56 72 THR A N 1
ATOM 559 C CA . THR A 1 72 ? 5.965 7.947 5.755 1.00 88.56 72 THR A CA 1
ATOM 560 C C . THR A 1 72 ? 4.517 8.442 5.771 1.00 88.56 72 THR A C 1
ATOM 562 O O . THR A 1 72 ? 4.271 9.646 5.903 1.00 88.56 72 THR A O 1
ATOM 565 N N . TYR A 1 73 ? 3.545 7.530 5.700 1.00 87.75 73 TYR A N 1
ATOM 566 C CA . TYR A 1 73 ? 2.123 7.857 5.799 1.00 87.75 73 TYR A CA 1
ATOM 567 C C . TYR A 1 73 ? 1.776 8.494 7.146 1.00 87.75 73 TYR A C 1
ATOM 569 O O . TYR A 1 73 ? 1.145 9.552 7.184 1.00 87.75 73 TYR A O 1
ATOM 577 N N . ARG A 1 74 ? 2.238 7.903 8.254 1.00 85.94 74 ARG A N 1
ATOM 578 C CA . ARG A 1 74 ? 2.042 8.416 9.618 1.00 85.94 74 ARG A CA 1
ATOM 579 C C . ARG A 1 74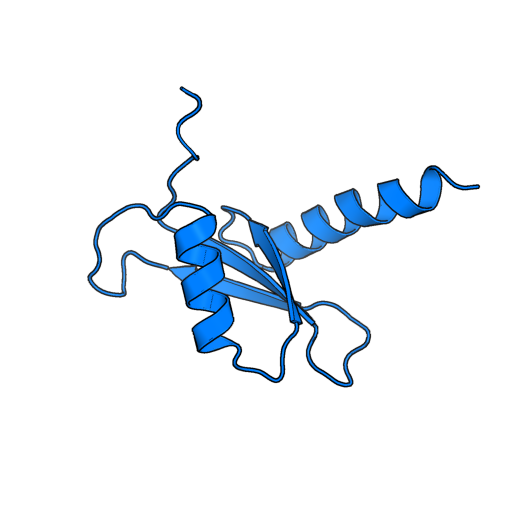 ? 2.695 9.787 9.792 1.00 85.94 74 ARG A C 1
ATOM 581 O O . ARG A 1 74 ? 2.059 10.683 10.333 1.00 85.94 74 ARG A O 1
ATOM 588 N N . ALA A 1 75 ? 3.904 9.997 9.274 1.00 86.12 75 ALA A N 1
ATOM 589 C CA . ALA A 1 75 ? 4.584 11.291 9.317 1.00 86.12 75 ALA A CA 1
ATOM 590 C C . ALA A 1 75 ? 3.839 12.373 8.511 1.00 86.12 75 ALA A C 1
ATOM 592 O O . ALA A 1 75 ? 3.756 13.531 8.930 1.00 86.12 75 ALA A O 1
ATOM 593 N N . THR A 1 76 ? 3.255 11.997 7.370 1.00 81.81 76 THR A N 1
ATOM 594 C CA . THR A 1 76 ? 2.517 12.915 6.488 1.00 81.81 76 THR A CA 1
ATOM 595 C C . THR A 1 76 ? 1.125 13.246 7.040 1.00 81.81 76 THR A C 1
ATOM 597 O O . THR A 1 76 ? 0.716 14.410 7.048 1.00 81.81 76 THR A O 1
ATOM 600 N N . LYS A 1 77 ? 0.402 12.251 7.569 1.00 73.44 77 LYS A N 1
ATOM 601 C CA . LYS A 1 77 ? -0.913 12.438 8.202 1.00 73.44 77 LYS A CA 1
ATOM 602 C C . LYS A 1 77 ? -0.827 13.082 9.580 1.00 73.44 77 LYS A C 1
ATOM 604 O O . LYS A 1 77 ? -1.591 14.006 9.836 1.00 73.44 77 LYS A O 1
ATOM 609 N N . GLY A 1 78 ? 0.148 12.706 10.406 1.00 56.47 78 GLY A N 1
ATOM 610 C CA . GLY A 1 78 ? 0.381 13.323 11.715 1.00 56.47 78 GLY A CA 1
ATOM 611 C C . GLY A 1 78 ? 0.694 14.821 11.625 1.00 56.47 78 GLY A C 1
ATOM 612 O O . GLY A 1 78 ? 0.325 15.588 12.510 1.00 56.47 78 GLY A O 1
ATOM 613 N N . ARG A 1 79 ? 1.278 15.294 10.511 1.00 53.12 79 ARG A N 1
ATOM 614 C CA . ARG A 1 79 ? 1.415 16.739 10.239 1.00 53.12 79 ARG A CA 1
ATOM 615 C C . ARG A 1 79 ? 0.094 17.440 9.926 1.00 53.12 79 ARG A C 1
ATOM 617 O O . ARG A 1 79 ? -0.001 18.641 10.151 1.00 53.12 79 ARG A O 1
ATOM 624 N N . THR A 1 80 ? -0.905 16.728 9.408 1.00 47.28 80 THR A N 1
ATOM 625 C CA . THR A 1 80 ? -2.219 17.309 9.090 1.00 47.28 80 THR A CA 1
ATOM 626 C C . THR A 1 80 ? -3.021 17.590 10.364 1.00 47.28 80 THR A C 1
ATOM 628 O O . THR A 1 80 ? -3.725 18.592 10.426 1.00 47.28 80 THR A O 1
ATOM 631 N N . GLU A 1 81 ? -2.862 16.772 11.407 1.00 48.16 81 GLU A N 1
ATOM 632 C CA . GLU A 1 81 ? -3.533 16.965 12.704 1.00 48.16 81 GLU A CA 1
ATOM 633 C C . GLU A 1 81 ? -2.867 18.052 13.569 1.00 48.16 81 GLU A C 1
ATOM 635 O O . GLU A 1 81 ? -3.523 18.667 14.404 1.00 48.16 81 GLU A O 1
ATOM 640 N N . LEU A 1 82 ? -1.589 18.363 13.324 1.00 47.56 82 LEU A N 1
ATOM 641 C CA . LEU A 1 82 ? -0.851 19.425 14.024 1.00 47.56 82 LEU A CA 1
ATOM 642 C C . LEU A 1 82 ? -1.067 20.838 13.449 1.00 47.56 82 LEU A C 1
ATOM 644 O O . LEU A 1 82 ? -0.616 21.806 14.052 1.00 47.56 82 LEU A O 1
ATOM 648 N N . CYS A 1 83 ? -1.739 20.986 12.302 1.00 40.06 83 CYS A N 1
ATOM 649 C CA . CYS A 1 83 ? -2.029 22.301 11.708 1.00 40.06 83 CYS A CA 1
ATOM 650 C C . CYS A 1 83 ? -3.412 22.868 12.074 1.00 40.06 83 CYS A C 1
ATOM 652 O O . CYS A 1 83 ? -3.745 23.961 11.619 1.00 40.06 83 CYS A O 1
ATOM 654 N N . PHE A 1 84 ? -4.202 22.159 12.887 1.00 44.16 84 PHE A N 1
ATOM 655 C CA . PHE A 1 84 ? -5.522 22.613 13.350 1.00 44.16 84 PHE A CA 1
ATOM 656 C C . PHE A 1 84 ? -5.639 22.738 14.882 1.00 44.16 84 PHE A C 1
ATOM 658 O O . PHE A 1 84 ? -6.756 22.859 15.382 1.00 44.16 84 PHE A O 1
ATOM 665 N N . ALA A 1 85 ? -4.519 22.724 15.614 1.00 39.06 85 ALA A N 1
ATOM 666 C CA . ALA A 1 85 ? -4.477 22.977 17.059 1.00 39.06 85 ALA A CA 1
ATOM 667 C C . ALA A 1 85 ? -4.034 24.412 17.375 1.00 39.06 85 ALA A C 1
ATOM 669 O O . ALA A 1 85 ? -3.090 24.896 16.708 1.00 39.06 85 ALA A O 1
#

Sequence (85 aa):
MLMDPIFTHWTAVYRSPGEDEPTATTADFRDMGEGDQVDARAAKAHFRTVLGRGAELLEVYPVRNPDEALETYRATKGRTELCFA

pLDDT: mean 79.26, std 14.84, range [39.06, 92.88]

Foldseek 3Di:
DPDQDFAQKKKWWKAFVPDPAIFIDMDGNCVVVPVTRHGQVVVVVVCCVVVDPGIGTDGMDRDRDRVVVSVVVCVVVVVVVVVPD

Radius of gyration: 13.73 Å; chains: 1; bounding box: 24×33×35 Å

Secondary structure (DSSP, 8-state):
--PPPPBSEEEEEEE-TT-SS-EEEEEETTTTT--SPBPHHHHHHHHHHHSTTTSEEEEEES-S-HHHHHHHHHHHHHHHHTT--

Organism: NCBI:txid1337093